Protein AF-A0A2V6Q444-F1 (afdb_monomer_lite)

Radius of gyration: 18.49 Å; chains: 1; bounding box: 39×31×49 Å

Structure (mmCIF, N/CA/C/O backbone):
data_AF-A0A2V6Q444-F1
#
_entry.id   AF-A0A2V6Q444-F1
#
loop_
_atom_site.group_PDB
_atom_site.id
_atom_site.type_symbol
_atom_site.label_atom_id
_atom_site.label_alt_id
_atom_site.label_comp_id
_atom_site.label_asym_id
_atom_site.label_entity_id
_atom_site.label_seq_id
_atom_site.pdbx_PDB_ins_code
_atom_site.Cartn_x
_atom_site.Cartn_y
_atom_site.Cartn_z
_atom_site.occupancy
_atom_site.B_iso_or_equiv
_atom_site.auth_seq_id
_atom_site.auth_comp_id
_atom_site.auth_asym_id
_atom_site.auth_atom_id
_atom_site.pdbx_PDB_model_num
ATOM 1 N N . MET A 1 1 ? 1.568 14.365 -21.406 1.00 41.97 1 MET A N 1
ATOM 2 C CA . MET A 1 1 ? 2.124 15.112 -20.251 1.00 41.97 1 MET A CA 1
ATOM 3 C C . MET A 1 1 ? 1.145 15.261 -19.074 1.00 41.97 1 MET A C 1
ATOM 5 O O . MET A 1 1 ? 1.583 15.685 -18.017 1.00 41.97 1 MET A O 1
ATOM 9 N N . LEU A 1 2 ? -0.144 14.896 -19.209 1.00 38.88 2 LEU A N 1
ATOM 10 C CA . LEU A 1 2 ? -1.132 14.974 -18.117 1.00 38.88 2 LEU A CA 1
ATOM 11 C C . LEU A 1 2 ? -1.050 13.821 -17.091 1.00 38.88 2 LEU A C 1
ATOM 13 O O . LEU A 1 2 ? -1.331 14.041 -15.918 1.00 38.88 2 LEU A O 1
ATOM 17 N N . GLU A 1 3 ? -0.639 12.611 -17.489 1.00 36.16 3 GLU A N 1
ATOM 18 C CA . GLU A 1 3 ? -0.683 11.427 -16.603 1.00 36.16 3 GLU A CA 1
ATOM 19 C C . GLU A 1 3 ? 0.280 11.504 -15.401 1.00 36.16 3 GLU A C 1
ATOM 21 O O . GLU A 1 3 ? -0.059 11.074 -14.300 1.00 36.16 3 GLU A O 1
ATOM 26 N N . ILE A 1 4 ? 1.460 12.111 -15.573 1.00 42.31 4 ILE A N 1
ATOM 27 C CA . ILE A 1 4 ? 2.484 12.203 -14.513 1.00 42.31 4 ILE A CA 1
ATOM 28 C C . ILE A 1 4 ? 2.074 13.213 -13.419 1.00 42.31 4 ILE A C 1
ATOM 30 O O . ILE A 1 4 ? 2.314 12.993 -12.228 1.00 42.31 4 ILE A O 1
ATOM 34 N N . ALA A 1 5 ? 1.408 14.308 -13.801 1.00 41.00 5 ALA A N 1
ATOM 35 C CA . ALA A 1 5 ? 0.983 15.355 -12.869 1.00 41.00 5 ALA A CA 1
ATOM 36 C C . ALA A 1 5 ? -0.196 14.907 -11.987 1.00 41.00 5 ALA A C 1
ATOM 38 O O . ALA A 1 5 ? -0.206 15.183 -10.785 1.00 41.00 5 ALA A O 1
ATOM 39 N N . VAL A 1 6 ? -1.143 14.151 -12.558 1.00 51.69 6 VAL A N 1
ATOM 40 C CA . VAL A 1 6 ? -2.272 13.559 -11.820 1.00 51.69 6 VAL A CA 1
ATOM 41 C C . VAL A 1 6 ? -1.774 12.525 -10.805 1.00 51.69 6 VAL A C 1
ATOM 43 O O . VAL A 1 6 ? -2.191 12.553 -9.648 1.00 51.69 6 VAL A O 1
ATOM 46 N N . SER A 1 7 ? -0.797 11.694 -11.187 1.00 61.38 7 SER A N 1
ATOM 47 C CA . SER A 1 7 ? -0.150 10.730 -10.285 1.00 61.38 7 SER A CA 1
ATOM 48 C C . SER A 1 7 ? 0.551 11.411 -9.098 1.00 61.38 7 SER A C 1
ATOM 50 O O . SER A 1 7 ? 0.373 11.008 -7.945 1.00 61.38 7 SER A O 1
ATOM 52 N N . THR A 1 8 ? 1.271 12.513 -9.342 1.00 65.31 8 THR A N 1
ATOM 53 C CA . THR A 1 8 ? 1.964 13.262 -8.276 1.00 65.31 8 THR A CA 1
ATOM 54 C C . THR A 1 8 ? 0.980 13.944 -7.314 1.00 65.31 8 THR A C 1
ATOM 56 O O . THR A 1 8 ? 1.181 13.916 -6.097 1.00 65.31 8 THR A O 1
ATOM 59 N N . GLY A 1 9 ? -0.101 14.538 -7.835 1.00 74.38 9 GLY A N 1
ATOM 60 C CA . GLY A 1 9 ? -1.139 15.180 -7.022 1.00 74.38 9 GLY A CA 1
ATOM 61 C C . GLY A 1 9 ? -1.905 14.188 -6.145 1.00 74.38 9 GLY A C 1
ATOM 62 O O . GLY A 1 9 ? -2.050 14.414 -4.943 1.00 74.38 9 GLY A O 1
ATOM 63 N N . LEU A 1 10 ? -2.317 13.053 -6.717 1.00 81.38 10 LEU A N 1
ATOM 64 C CA . LEU A 1 10 ? -3.005 11.984 -5.988 1.00 81.38 10 LEU A CA 1
ATOM 65 C C . LEU A 1 10 ? -2.103 11.316 -4.947 1.00 81.38 10 LEU A C 1
ATOM 67 O O . LEU A 1 10 ? -2.558 11.039 -3.840 1.00 81.38 10 LEU A O 1
ATOM 71 N N . THR A 1 11 ? -0.814 11.133 -5.247 1.00 78.81 11 THR A N 1
ATOM 72 C CA . THR A 1 11 ? 0.162 10.613 -4.274 1.00 78.81 11 THR A CA 1
ATOM 73 C C . THR A 1 11 ? 0.262 11.521 -3.050 1.00 78.81 11 THR A C 1
ATOM 75 O O . THR A 1 11 ? 0.179 11.047 -1.917 1.00 78.81 11 THR A O 1
ATOM 78 N N . ARG A 1 12 ? 0.376 12.840 -3.255 1.00 79.31 12 ARG A N 1
ATOM 79 C CA . ARG A 1 12 ? 0.402 13.813 -2.149 1.00 79.31 12 ARG A CA 1
ATOM 80 C C . ARG A 1 12 ? -0.915 13.838 -1.374 1.00 79.31 12 ARG A C 1
ATOM 82 O O . ARG A 1 12 ? -0.896 13.965 -0.152 1.00 79.31 12 ARG A O 1
ATOM 89 N N . ALA A 1 13 ? -2.048 13.713 -2.064 1.00 86.62 13 ALA A N 1
ATOM 90 C CA . ALA A 1 13 ? -3.356 13.633 -1.422 1.00 86.62 13 ALA A CA 1
ATOM 91 C C . ALA A 1 13 ? -3.466 12.391 -0.525 1.00 86.62 13 ALA A C 1
ATOM 93 O O . ALA A 1 13 ? -3.858 12.521 0.631 1.00 86.62 13 ALA A O 1
ATOM 94 N N . ALA A 1 14 ? -3.041 11.216 -0.998 1.00 86.50 14 ALA A N 1
ATOM 95 C CA . ALA A 1 14 ? -3.031 10.010 -0.174 1.00 86.50 14 ALA A CA 1
ATOM 96 C C . ALA A 1 14 ? -2.079 10.110 1.016 1.00 86.50 14 ALA A C 1
ATOM 98 O O . ALA A 1 14 ? -2.474 9.734 2.109 1.00 86.50 14 ALA A O 1
ATOM 99 N N . GLN A 1 15 ? -0.879 10.678 0.855 1.00 83.06 15 GLN A N 1
ATOM 100 C CA . GLN A 1 15 ? 0.026 10.907 1.991 1.00 83.06 15 GLN A CA 1
ATOM 101 C C . GLN A 1 15 ? -0.633 11.764 3.082 1.00 83.06 15 GLN A C 1
ATOM 103 O O . GLN A 1 15 ? -0.564 11.427 4.262 1.00 83.06 15 GLN A O 1
ATOM 108 N N . ARG A 1 16 ? -1.314 12.848 2.690 1.00 91.75 16 ARG A N 1
ATOM 109 C CA . ARG A 1 16 ? -2.037 13.721 3.629 1.00 91.75 16 ARG A CA 1
ATOM 110 C C . ARG A 1 16 ? -3.217 13.014 4.293 1.00 91.75 16 ARG A C 1
ATOM 112 O O . ARG A 1 16 ? -3.422 13.185 5.490 1.00 91.75 16 ARG A O 1
ATOM 119 N N . LEU A 1 17 ? -3.982 12.231 3.534 1.00 92.94 17 LEU A N 1
ATOM 120 C CA . LEU A 1 17 ? -5.113 11.475 4.071 1.00 92.94 17 LEU A CA 1
ATOM 121 C C . LEU A 1 17 ? -4.657 10.346 5.005 1.00 92.94 17 LEU A C 1
ATOM 123 O O . LEU A 1 17 ? -5.290 10.140 6.033 1.00 92.94 17 LEU A O 1
ATOM 127 N N . SER A 1 18 ? -3.547 9.664 4.705 1.00 87.81 18 SER A N 1
ATOM 128 C CA . SER A 1 18 ? -2.949 8.659 5.595 1.00 87.81 18 SER A CA 1
ATOM 129 C C . SER A 1 18 ? -2.486 9.284 6.908 1.00 87.81 18 SER A C 1
ATOM 131 O O . SER A 1 18 ? -2.879 8.809 7.965 1.00 87.81 18 SER A O 1
ATOM 133 N N . ALA A 1 19 ? -1.763 10.408 6.857 1.00 91.12 19 ALA A N 1
ATOM 134 C CA . ALA A 1 19 ? -1.363 11.121 8.071 1.00 91.12 19 ALA A CA 1
ATOM 135 C C . ALA A 1 19 ? -2.573 11.577 8.910 1.00 91.12 19 ALA A C 1
ATOM 137 O O . ALA A 1 19 ? -2.541 11.513 10.137 1.00 91.12 19 ALA A O 1
ATOM 138 N N . ARG A 1 20 ? -3.663 12.008 8.258 1.00 95.38 20 ARG A N 1
ATOM 139 C CA . ARG A 1 20 ? -4.913 12.355 8.949 1.00 95.38 20 ARG A CA 1
ATOM 140 C C . ARG A 1 20 ? -5.572 11.131 9.587 1.00 95.38 20 ARG A C 1
ATOM 142 O O . ARG A 1 20 ? -6.059 11.228 10.706 1.00 95.38 20 ARG A O 1
ATOM 149 N N . MET A 1 21 ? -5.591 9.997 8.892 1.00 94.38 21 MET A N 1
ATOM 150 C CA . MET A 1 21 ? -6.144 8.744 9.407 1.00 94.38 21 MET A CA 1
ATOM 151 C C . MET A 1 21 ? -5.383 8.257 10.647 1.00 94.38 21 MET A C 1
ATOM 153 O O . MET A 1 21 ? -6.029 7.845 11.607 1.00 94.38 21 MET A O 1
ATOM 157 N N . ASP A 1 22 ? -4.051 8.371 10.661 1.00 93.75 22 ASP A N 1
ATOM 158 C CA . ASP A 1 22 ? -3.226 8.031 11.829 1.00 93.75 22 ASP A CA 1
ATOM 159 C C . ASP A 1 22 ? -3.570 8.913 13.038 1.00 93.75 22 ASP A C 1
ATOM 161 O O . ASP A 1 22 ? -3.692 8.425 14.160 1.00 93.75 22 ASP A O 1
ATOM 165 N N . GLU A 1 23 ? -3.764 10.216 12.820 1.00 95.69 23 GLU A N 1
ATOM 166 C CA . GLU A 1 23 ? -4.134 11.155 13.884 1.00 95.69 23 GLU A CA 1
ATOM 167 C C . GLU A 1 23 ? -5.533 10.876 14.448 1.00 95.69 23 GLU A C 1
ATOM 169 O O . GLU A 1 23 ? -5.733 10.839 15.662 1.00 95.69 23 GLU A O 1
ATOM 174 N N . LEU A 1 24 ? -6.506 10.622 13.572 1.00 95.31 24 LEU A N 1
ATOM 175 C CA . LEU A 1 24 ? -7.859 10.252 13.986 1.00 95.31 24 LEU A CA 1
ATOM 176 C C . LEU A 1 24 ? -7.873 8.895 14.705 1.00 95.31 24 LEU A C 1
ATOM 178 O O . LEU A 1 24 ? -8.610 8.740 15.674 1.00 95.31 24 LEU A O 1
ATOM 182 N N . GLY A 1 25 ? -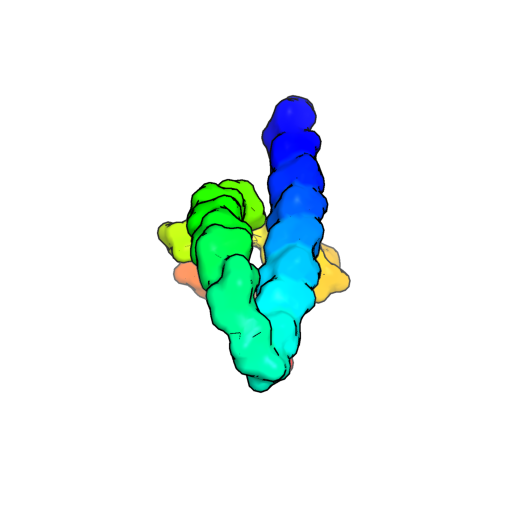7.027 7.947 14.287 1.00 93.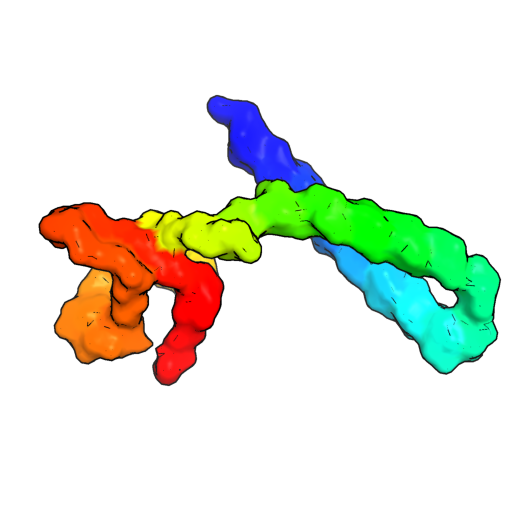94 25 GLY A N 1
ATOM 183 C CA . GLY A 1 25 ? -6.837 6.662 14.962 1.00 93.94 25 GLY A CA 1
ATOM 184 C C . GLY A 1 25 ? -6.366 6.834 16.405 1.00 93.94 25 GLY A C 1
ATOM 185 O O . GLY A 1 25 ? -6.998 6.310 17.314 1.00 93.94 25 GLY A O 1
ATOM 186 N N . LYS A 1 26 ? -5.350 7.674 16.644 1.00 96.00 26 LYS A N 1
ATOM 187 C CA . LYS A 1 26 ? -4.886 7.983 18.010 1.00 96.00 26 LYS A CA 1
ATOM 188 C C . LYS A 1 26 ? -5.983 8.587 18.885 1.00 96.00 26 LYS A C 1
ATOM 190 O O . LYS A 1 26 ? -6.053 8.289 20.073 1.00 96.00 26 LYS A O 1
ATOM 195 N N . ARG A 1 27 ? -6.835 9.446 18.318 1.00 95.75 27 ARG A N 1
ATOM 196 C CA . ARG A 1 27 ? -7.970 10.038 19.046 1.00 95.75 27 ARG A CA 1
ATOM 197 C C . ARG A 1 27 ? -9.037 8.995 19.382 1.00 95.75 27 ARG A C 1
ATOM 199 O O . ARG A 1 27 ? -9.540 9.002 20.502 1.00 95.75 27 ARG A O 1
ATOM 206 N N . LEU A 1 28 ? -9.331 8.078 18.458 1.00 94.75 28 LEU A N 1
ATOM 207 C CA . LEU A 1 28 ? -10.216 6.939 18.718 1.00 94.75 28 LEU A CA 1
ATOM 208 C C . LEU A 1 28 ? -9.653 6.021 19.810 1.00 94.75 28 LEU A C 1
ATOM 210 O O . LEU A 1 28 ? -10.394 5.652 20.718 1.00 94.75 28 LEU A O 1
ATOM 214 N N . ASP A 1 29 ? -8.354 5.717 19.767 1.00 94.31 29 ASP A N 1
ATOM 215 C CA . ASP A 1 29 ? -7.666 4.921 20.794 1.00 94.31 29 ASP A CA 1
ATOM 216 C C . ASP A 1 29 ? -7.693 5.615 22.166 1.00 94.31 29 ASP A C 1
ATOM 218 O O . ASP A 1 29 ? -7.789 4.960 23.203 1.00 94.31 29 ASP A O 1
ATOM 222 N N . ALA A 1 30 ? -7.675 6.951 22.181 1.00 95.56 30 ALA A N 1
ATOM 223 C CA . ALA A 1 30 ? -7.867 7.768 23.378 1.00 95.56 30 ALA A CA 1
ATOM 224 C C . ALA A 1 30 ? -9.340 7.864 23.841 1.00 95.56 30 ALA A C 1
ATOM 226 O O . ALA A 1 30 ? -9.630 8.550 24.822 1.00 95.56 30 ALA A O 1
ATOM 227 N N . GLY A 1 31 ? -10.272 7.187 23.162 1.00 94.19 31 GLY A N 1
ATOM 228 C CA . GLY A 1 31 ? -11.691 7.120 23.522 1.00 94.19 31 GLY A CA 1
ATOM 229 C C . GLY A 1 31 ? -12.556 8.259 22.975 1.00 94.19 31 GLY A C 1
ATOM 230 O O . GLY A 1 31 ? -13.740 8.339 23.310 1.00 94.19 31 GLY A O 1
ATOM 231 N N . ASP A 1 32 ? -12.014 9.133 22.123 1.00 93.94 32 ASP A N 1
ATOM 232 C CA . ASP A 1 32 ? -12.781 10.207 21.495 1.00 93.94 32 ASP A CA 1
ATOM 233 C C . ASP A 1 32 ? -13.655 9.657 20.361 1.00 93.94 32 ASP A C 1
ATOM 235 O O . ASP A 1 32 ? -13.277 9.614 19.194 1.00 93.94 32 ASP A O 1
ATOM 239 N N . THR A 1 33 ? -14.869 9.239 20.702 1.00 92.31 33 THR A N 1
ATOM 240 C CA . THR A 1 33 ? -15.825 8.686 19.732 1.00 92.31 33 THR A CA 1
ATOM 241 C C . THR A 1 33 ? -16.384 9.724 18.753 1.00 92.31 33 THR A C 1
ATOM 243 O O . THR A 1 33 ? -16.996 9.350 17.752 1.00 92.31 33 THR A O 1
ATOM 246 N N . THR A 1 34 ? -16.154 11.022 18.978 1.00 94.88 34 THR A N 1
ATOM 247 C CA . THR A 1 34 ? -16.702 12.083 18.118 1.00 94.88 34 THR A CA 1
ATOM 248 C C . THR A 1 34 ? -16.051 12.114 16.734 1.00 94.88 34 THR A C 1
ATOM 250 O O . THR A 1 34 ? -16.655 12.600 15.777 1.00 94.88 34 THR A O 1
ATOM 253 N N . VAL A 1 35 ? -14.853 11.533 16.590 1.00 96.19 35 VAL A N 1
ATOM 254 C CA . VAL A 1 35 ? -14.114 11.509 15.319 1.00 96.19 35 VAL A CA 1
ATOM 255 C C . VAL A 1 35 ? -14.467 10.340 14.396 1.00 96.19 35 VAL A C 1
ATOM 257 O O . VAL A 1 35 ? -13.939 10.270 13.287 1.00 96.19 35 VAL A O 1
ATOM 260 N N . TRP A 1 36 ? -15.379 9.441 14.784 1.00 92.94 36 TRP A N 1
ATOM 261 C CA . TRP A 1 36 ? -15.745 8.270 13.970 1.00 92.94 36 TRP A CA 1
ATOM 262 C C . TRP A 1 36 ? -16.229 8.624 12.555 1.00 92.94 36 TRP A C 1
ATOM 264 O O . TRP A 1 36 ? -15.823 7.993 11.573 1.00 92.94 36 TRP A O 1
ATOM 274 N N . THR A 1 37 ? -17.067 9.654 12.423 1.00 95.56 37 THR A N 1
ATOM 275 C CA . THR A 1 37 ? -17.572 10.125 11.120 1.00 95.56 37 THR A CA 1
ATOM 276 C C . THR A 1 37 ? -16.444 10.645 10.230 1.00 95.56 37 THR A C 1
ATOM 278 O O . THR A 1 37 ? -16.394 10.379 9.029 1.00 95.56 37 THR A O 1
ATOM 281 N N . GLU A 1 38 ? -15.498 11.369 10.817 1.00 95.19 38 GLU A N 1
ATOM 282 C CA . GLU A 1 38 ? -14.360 11.913 10.086 1.00 95.19 38 GLU A CA 1
ATOM 283 C C . GLU A 1 38 ? -13.359 10.816 9.691 1.00 95.19 38 GLU A C 1
ATOM 285 O O . GLU A 1 38 ? -12.847 10.802 8.566 1.00 95.19 38 GLU A O 1
ATOM 290 N N . TYR A 1 39 ? -13.132 9.855 10.588 1.00 94.81 39 TYR A N 1
ATOM 291 C CA . TYR A 1 39 ? -12.281 8.692 10.359 1.00 94.81 39 TYR A CA 1
ATOM 292 C C . TYR A 1 39 ? -12.802 7.847 9.191 1.00 94.81 39 TYR A C 1
ATOM 294 O O . TYR A 1 39 ? -12.077 7.593 8.229 1.00 94.81 39 TYR A O 1
ATOM 302 N N . SER A 1 40 ? -14.086 7.481 9.226 1.00 95.31 40 SER A N 1
ATOM 303 C CA . SER A 1 40 ? -14.750 6.714 8.162 1.00 95.31 40 SER A CA 1
ATOM 304 C C . SER A 1 40 ? -14.752 7.443 6.814 1.00 95.31 40 SER A C 1
ATOM 306 O O . SER A 1 40 ? -14.457 6.834 5.785 1.00 95.31 40 SER A O 1
ATOM 308 N N . THR A 1 41 ? -14.992 8.757 6.807 1.00 96.94 41 THR A N 1
ATOM 309 C CA . THR A 1 41 ? -14.922 9.575 5.583 1.00 96.94 41 THR A CA 1
ATOM 310 C C . THR A 1 41 ? -13.507 9.590 5.001 1.00 96.94 41 THR A C 1
ATOM 312 O O . THR A 1 41 ? -13.317 9.404 3.797 1.00 96.94 41 THR A O 1
ATOM 315 N N . THR A 1 42 ? -12.494 9.747 5.856 1.00 94.31 42 THR A N 1
ATOM 316 C CA . THR A 1 42 ? -11.080 9.710 5.450 1.00 94.31 42 THR A CA 1
ATOM 317 C C . THR A 1 42 ? -10.701 8.333 4.895 1.00 94.31 42 THR A C 1
ATOM 319 O O . THR A 1 42 ? -10.018 8.241 3.871 1.00 94.31 42 THR A O 1
ATOM 322 N N . ALA A 1 43 ? -11.207 7.258 5.506 1.00 92.56 43 ALA A N 1
ATOM 323 C CA . ALA A 1 43 ? -11.024 5.890 5.030 1.00 92.56 43 ALA A CA 1
ATOM 324 C C . ALA A 1 43 ? -11.649 5.647 3.653 1.00 92.56 43 ALA A C 1
ATOM 326 O O . ALA A 1 43 ? -10.994 5.088 2.771 1.00 92.56 43 ALA A O 1
ATOM 327 N N . ALA A 1 44 ? -12.873 6.127 3.428 1.00 94.25 44 ALA A N 1
ATOM 328 C CA . ALA A 1 44 ? -13.542 6.028 2.134 1.00 94.25 44 ALA A CA 1
ATOM 329 C C . ALA A 1 44 ? -12.795 6.807 1.032 1.00 94.25 44 ALA A C 1
ATOM 331 O O . ALA A 1 44 ? -12.631 6.314 -0.091 1.00 94.25 44 ALA A O 1
ATOM 332 N N . ALA A 1 45 ? -12.278 7.997 1.355 1.00 92.06 45 ALA A N 1
ATOM 333 C CA . ALA A 1 45 ? -11.475 8.790 0.428 1.00 92.06 45 ALA A CA 1
ATOM 334 C C . ALA A 1 45 ? -10.172 8.067 0.038 1.00 92.06 45 ALA A C 1
ATOM 336 O O . ALA A 1 45 ? -9.840 7.976 -1.147 1.00 92.06 45 ALA A O 1
ATOM 337 N N . LEU A 1 46 ? -9.466 7.478 1.011 1.00 88.12 46 LEU A N 1
ATOM 338 C CA . LEU A 1 46 ? -8.277 6.664 0.747 1.00 88.12 46 LEU A CA 1
ATOM 339 C C . LEU A 1 46 ? -8.593 5.435 -0.107 1.00 88.12 46 LEU A C 1
ATOM 341 O O . LEU A 1 46 ? -7.873 5.175 -1.069 1.00 88.12 46 LEU A O 1
ATOM 345 N N . ALA A 1 47 ? -9.681 4.718 0.182 1.00 86.00 47 ALA A N 1
ATOM 346 C CA . ALA A 1 47 ? -10.108 3.556 -0.600 1.00 86.00 47 ALA A CA 1
ATOM 347 C C . ALA A 1 47 ? -10.408 3.908 -2.070 1.00 86.00 47 ALA A C 1
ATOM 349 O O . ALA A 1 47 ? -10.147 3.109 -2.968 1.00 86.00 47 ALA A O 1
ATOM 350 N N . THR A 1 48 ? -10.894 5.124 -2.328 1.00 87.50 48 THR A N 1
ATOM 351 C CA . THR A 1 48 ? -11.174 5.627 -3.683 1.00 87.50 48 THR A CA 1
ATOM 352 C C . THR A 1 48 ? -9.897 5.951 -4.461 1.00 87.50 48 THR A C 1
ATOM 354 O O . THR A 1 48 ? -9.811 5.713 -5.670 1.00 87.50 48 THR A O 1
ATOM 357 N N . ILE A 1 49 ? -8.895 6.501 -3.776 1.00 83.25 49 ILE A N 1
ATOM 358 C CA . ILE A 1 49 ? -7.670 7.010 -4.399 1.00 83.25 49 ILE A CA 1
ATOM 359 C C . ILE A 1 49 ? -6.589 5.917 -4.500 1.00 83.25 49 ILE A C 1
ATOM 361 O O . ILE A 1 49 ? -5.821 5.897 -5.463 1.00 83.25 49 ILE A O 1
ATOM 365 N N . ALA A 1 50 ? -6.541 4.964 -3.564 1.00 74.56 50 ALA A N 1
ATOM 366 C CA . ALA A 1 50 ? -5.531 3.904 -3.527 1.00 74.56 50 ALA A CA 1
ATOM 367 C C . ALA A 1 50 ? -5.380 3.116 -4.852 1.00 74.56 50 ALA A C 1
ATOM 369 O O . ALA A 1 50 ? -4.239 2.923 -5.287 1.00 74.56 50 ALA A O 1
ATOM 370 N N . PRO A 1 51 ? -6.461 2.734 -5.567 1.00 68.81 51 PRO A N 1
ATOM 371 C CA . PRO A 1 51 ? -6.355 2.058 -6.864 1.00 68.81 51 PRO A CA 1
ATOM 372 C C . PRO A 1 51 ? -5.756 2.929 -7.977 1.00 68.81 51 PRO A C 1
ATOM 374 O O . PRO A 1 51 ? -5.236 2.398 -8.955 1.00 68.81 51 PRO A O 1
ATOM 377 N N . GLN A 1 52 ? -5.836 4.256 -7.848 1.00 73.69 52 GLN A N 1
ATOM 378 C CA . GLN A 1 52 ? -5.361 5.215 -8.851 1.00 73.69 52 GLN A CA 1
ATOM 379 C C . GLN A 1 52 ? -3.868 5.524 -8.689 1.00 73.69 52 GLN A C 1
ATOM 381 O O . GLN A 1 52 ? -3.190 5.823 -9.666 1.00 73.69 52 GLN A O 1
ATOM 386 N N . ILE A 1 53 ? -3.343 5.411 -7.464 1.00 67.31 53 ILE A N 1
ATOM 387 C CA . ILE A 1 53 ? -1.910 5.579 -7.169 1.00 67.31 53 ILE A CA 1
ATOM 388 C C . ILE A 1 53 ? -1.150 4.260 -7.358 1.00 67.31 53 ILE A C 1
ATOM 390 O O . ILE A 1 53 ? 0.050 4.254 -7.620 1.00 67.31 53 ILE A O 1
ATOM 394 N N . ARG A 1 54 ? -1.845 3.122 -7.234 1.00 57.50 54 ARG A N 1
ATOM 395 C CA . ARG A 1 54 ? -1.294 1.782 -7.459 1.00 57.50 54 ARG A CA 1
ATOM 396 C C . ARG A 1 54 ? -2.175 0.983 -8.428 1.00 57.50 54 ARG A C 1
ATOM 398 O O . ARG A 1 54 ? -2.924 0.114 -7.978 1.00 57.50 54 ARG A O 1
ATOM 405 N N . PRO A 1 55 ? -2.028 1.177 -9.753 1.00 49.41 55 PRO A N 1
ATOM 406 C CA . PRO A 1 55 ? -2.708 0.347 -10.762 1.00 49.41 55 PRO A CA 1
ATOM 407 C C . PRO A 1 55 ? -2.418 -1.162 -10.598 1.00 49.41 55 PRO A C 1
ATOM 409 O O . PRO A 1 55 ? -3.180 -2.033 -11.007 1.00 49.41 55 PRO A O 1
ATOM 412 N N . GLU A 1 56 ? -1.296 -1.465 -9.956 1.00 50.91 56 GLU A N 1
ATOM 413 C CA . GLU A 1 56 ? -0.684 -2.774 -9.717 1.00 50.91 56 GLU A CA 1
ATOM 414 C C . GLU A 1 56 ? -1.410 -3.601 -8.648 1.00 50.91 56 GLU A C 1
ATOM 416 O O . GLU A 1 56 ? -1.323 -4.828 -8.649 1.00 50.91 56 GLU A O 1
ATOM 421 N N . ALA A 1 57 ? -2.195 -2.952 -7.777 1.00 45.44 57 ALA A N 1
ATOM 422 C CA . ALA A 1 57 ? -3.036 -3.629 -6.786 1.00 45.44 57 ALA A CA 1
ATOM 423 C C . ALA A 1 57 ? -4.189 -4.432 -7.430 1.00 45.44 57 ALA A C 1
ATOM 425 O O . ALA A 1 57 ? -4.829 -5.235 -6.760 1.00 45.44 57 ALA A O 1
ATOM 426 N N . ARG A 1 58 ? -4.425 -4.254 -8.741 1.00 46.81 58 ARG A N 1
ATOM 427 C CA . ARG A 1 58 ? -5.345 -5.064 -9.559 1.00 46.81 58 ARG A CA 1
ATOM 428 C C . ARG A 1 58 ? -4.651 -6.184 -10.352 1.00 46.81 58 ARG A C 1
ATOM 430 O O . ARG A 1 58 ? -5.245 -6.725 -11.278 1.00 46.81 58 ARG A O 1
ATOM 437 N N . GLY A 1 59 ? -3.398 -6.524 -10.036 1.00 55.28 59 GLY A N 1
ATOM 438 C CA . GLY A 1 59 ? -2.648 -7.564 -10.754 1.00 55.28 59 GLY A CA 1
ATOM 439 C C . GLY A 1 59 ? -1.963 -7.083 -12.039 1.00 55.28 59 GLY A C 1
ATOM 440 O O . GLY A 1 59 ? -1.516 -7.903 -12.842 1.00 55.28 59 GLY A O 1
ATOM 441 N N . ALA A 1 60 ? -1.853 -5.766 -12.247 1.00 64.31 60 ALA A N 1
ATOM 442 C CA . ALA A 1 60 ? -1.067 -5.221 -13.349 1.00 64.31 60 ALA A CA 1
ATOM 443 C C . ALA A 1 60 ? 0.430 -5.444 -13.088 1.00 64.31 60 ALA A C 1
ATOM 445 O O . ALA A 1 60 ? 0.962 -5.050 -12.051 1.00 64.31 60 ALA A O 1
ATOM 446 N N . LEU A 1 61 ? 1.104 -6.096 -14.036 1.00 79.62 61 LEU A N 1
ATOM 447 C CA . LEU A 1 61 ? 2.521 -6.415 -13.921 1.00 79.62 61 LEU A CA 1
ATOM 448 C C . LEU A 1 61 ? 3.392 -5.217 -14.306 1.00 79.62 61 LEU A C 1
ATOM 450 O O . LEU A 1 61 ? 3.183 -4.586 -15.344 1.00 79.62 61 LEU A O 1
ATOM 454 N N . LEU A 1 62 ? 4.429 -4.973 -13.514 1.00 82.00 62 LEU A N 1
ATOM 455 C CA . LEU A 1 62 ? 5.394 -3.908 -13.734 1.00 82.00 62 LEU A CA 1
ATOM 456 C C . LEU A 1 62 ? 6.291 -4.177 -14.937 1.00 82.00 62 LEU A C 1
ATOM 458 O O . LEU A 1 62 ? 6.668 -5.313 -15.225 1.00 82.00 62 LEU A O 1
ATOM 462 N N . THR A 1 63 ? 6.707 -3.112 -15.615 1.00 86.56 63 THR A N 1
ATOM 463 C CA . THR A 1 63 ? 7.855 -3.149 -16.528 1.00 86.56 63 THR A CA 1
ATOM 464 C C . THR A 1 63 ? 9.173 -3.169 -15.746 1.00 86.56 63 THR A C 1
ATOM 466 O O . THR A 1 63 ? 9.223 -2.833 -14.564 1.00 86.56 63 THR A O 1
ATOM 469 N N . THR A 1 64 ? 10.276 -3.523 -16.412 1.00 88.12 64 THR A N 1
ATOM 470 C CA . THR A 1 64 ? 11.623 -3.475 -15.813 1.00 88.12 64 THR A CA 1
ATOM 471 C C . THR A 1 64 ? 11.995 -2.081 -15.309 1.00 88.12 64 THR A C 1
ATOM 473 O O . THR A 1 64 ? 12.640 -1.980 -14.275 1.00 88.12 64 THR A O 1
ATOM 476 N N . GLY A 1 65 ? 11.585 -1.013 -16.003 1.00 85.06 65 GLY A N 1
ATOM 477 C CA . GLY A 1 65 ? 11.844 0.357 -15.552 1.00 85.06 65 GLY A CA 1
ATOM 478 C C . GLY A 1 65 ? 11.117 0.678 -14.248 1.00 85.06 65 GLY A C 1
ATOM 479 O O . GLY A 1 65 ? 11.740 1.136 -13.299 1.00 85.06 65 GLY A O 1
ATOM 480 N N . GLN A 1 66 ? 9.830 0.339 -14.177 1.00 83.62 66 GLN A N 1
ATOM 481 C CA . GLN A 1 66 ? 8.992 0.628 -13.011 1.00 83.62 66 GLN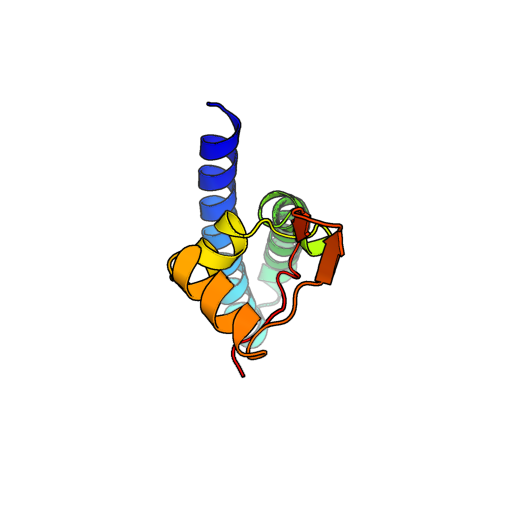 A CA 1
ATOM 482 C C . GLN A 1 66 ? 9.416 -0.160 -11.764 1.00 83.62 66 GLN A C 1
ATOM 484 O O . GLN A 1 66 ? 9.499 0.406 -10.678 1.00 83.62 66 GLN A O 1
ATOM 489 N N . LEU A 1 67 ? 9.736 -1.456 -11.898 1.00 87.62 67 LEU A N 1
ATOM 490 C CA . LEU A 1 67 ? 10.244 -2.217 -10.752 1.00 87.62 67 LEU A CA 1
ATOM 491 C C . LEU A 1 67 ? 11.626 -1.708 -10.309 1.00 87.62 67 LEU A C 1
ATOM 493 O O . LEU A 1 67 ? 11.900 -1.644 -9.114 1.00 87.62 67 LEU A O 1
ATOM 497 N N . ALA A 1 68 ? 12.494 -1.329 -11.250 1.00 87.69 68 ALA A N 1
ATOM 498 C CA . ALA A 1 68 ? 13.816 -0.803 -10.924 1.00 87.69 68 ALA A CA 1
ATOM 499 C C . ALA A 1 68 ? 13.732 0.522 -10.147 1.00 87.69 68 ALA A C 1
ATOM 501 O O . ALA A 1 68 ? 14.408 0.665 -9.130 1.00 87.69 68 ALA A O 1
ATOM 502 N N . GLU A 1 69 ? 12.854 1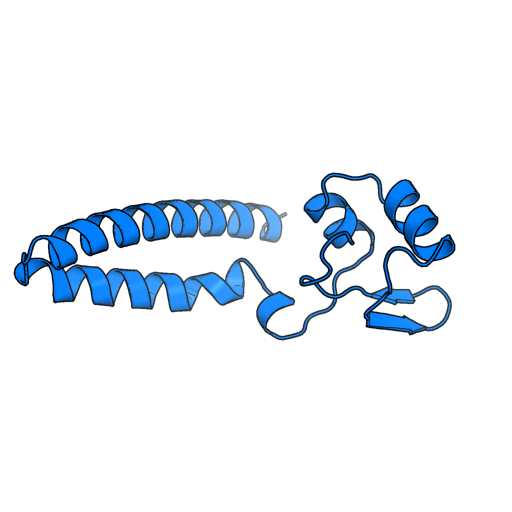.437 -10.569 1.00 84.69 69 GLU A N 1
ATOM 503 C CA . GLU A 1 69 ? 12.568 2.690 -9.860 1.00 84.69 69 GLU A CA 1
ATOM 504 C C . GLU A 1 69 ? 12.085 2.426 -8.430 1.00 84.69 69 GLU A C 1
ATOM 506 O O . GLU A 1 69 ? 12.622 2.983 -7.475 1.00 84.69 69 GLU A O 1
ATOM 511 N N . ARG A 1 70 ? 11.145 1.491 -8.266 1.00 80.06 70 ARG A N 1
ATOM 512 C CA . ARG A 1 70 ? 10.616 1.109 -6.952 1.00 80.06 70 ARG A CA 1
ATOM 513 C C . ARG A 1 70 ? 11.679 0.537 -6.015 1.00 80.06 70 ARG A C 1
ATOM 515 O O . ARG A 1 70 ? 11.656 0.811 -4.820 1.00 80.06 70 ARG A O 1
ATOM 522 N N . LEU A 1 71 ? 12.583 -0.281 -6.545 1.00 82.50 71 LEU A N 1
ATOM 523 C CA . LEU A 1 71 ? 13.681 -0.872 -5.782 1.00 82.50 71 LEU A CA 1
ATOM 524 C C . LEU A 1 71 ? 14.873 0.089 -5.618 1.00 82.50 71 LEU A C 1
ATOM 526 O O . LEU A 1 71 ? 15.880 -0.313 -5.041 1.00 82.50 71 LEU A O 1
ATOM 530 N N . ALA A 1 72 ? 14.773 1.324 -6.129 1.00 86.44 72 ALA A N 1
ATOM 531 C CA . ALA A 1 72 ? 15.843 2.319 -6.160 1.00 86.44 72 ALA A CA 1
ATOM 532 C C . ALA A 1 72 ? 17.152 1.788 -6.787 1.00 86.44 72 ALA A C 1
ATOM 534 O O . ALA A 1 72 ? 18.255 2.077 -6.324 1.00 86.44 72 ALA A O 1
ATOM 535 N N . ILE A 1 73 ? 17.039 0.996 -7.861 1.00 89.50 73 ILE A N 1
ATOM 536 C CA . ILE A 1 73 ? 18.174 0.434 -8.607 1.00 89.50 73 ILE A CA 1
ATOM 537 C C . ILE A 1 73 ? 18.085 0.760 -10.098 1.00 89.50 73 ILE A C 1
ATOM 539 O O . ILE A 1 73 ? 17.037 1.109 -10.628 1.00 89.50 73 ILE A O 1
ATOM 543 N N . SER A 1 74 ? 19.193 0.584 -10.822 1.00 92.75 74 SER A N 1
ATOM 544 C CA . SER A 1 74 ? 19.160 0.691 -12.284 1.00 92.75 74 SER A CA 1
ATOM 545 C C . SER A 1 74 ? 18.442 -0.514 -12.926 1.00 92.75 74 SER A C 1
ATOM 547 O O . SER A 1 74 ? 18.589 -1.644 -12.440 1.00 92.75 74 SER A O 1
ATOM 549 N N . PRO A 1 75 ? 17.765 -0.346 -14.081 1.00 92.94 75 PRO A N 1
ATOM 550 C CA . PRO A 1 75 ? 17.193 -1.465 -14.839 1.00 92.94 75 PRO A CA 1
ATOM 551 C C . PRO A 1 75 ? 18.228 -2.540 -15.205 1.00 92.94 75 PRO A C 1
ATOM 553 O O . PRO A 1 75 ? 17.934 -3.735 -15.200 1.00 92.94 75 PRO A O 1
ATOM 556 N N . LYS A 1 76 ? 19.475 -2.128 -15.469 1.00 95.44 76 LYS A N 1
ATOM 557 C CA . LYS A 1 76 ? 20.599 -3.040 -15.729 1.00 95.44 76 LYS A CA 1
ATOM 558 C C . LYS A 1 76 ? 20.914 -3.901 -14.504 1.00 95.44 76 LYS A C 1
ATOM 560 O O . LYS A 1 76 ? 21.164 -5.096 -14.650 1.00 95.44 76 LYS A O 1
ATOM 565 N N . THR A 1 77 ? 20.892 -3.311 -13.310 1.00 93.12 77 THR A N 1
ATOM 566 C CA . THR A 1 77 ? 21.077 -4.031 -12.043 1.00 93.12 77 THR A CA 1
ATOM 567 C C . THR A 1 77 ? 19.954 -5.041 -11.837 1.00 93.12 77 THR A C 1
ATOM 569 O O . THR A 1 77 ? 20.244 -6.204 -11.572 1.00 93.12 77 THR A O 1
ATOM 572 N N . LEU A 1 78 ? 18.698 -4.642 -12.050 1.00 92.19 78 LEU A N 1
ATOM 573 C CA . LEU A 1 78 ? 17.540 -5.535 -11.946 1.00 92.19 78 LEU A CA 1
ATOM 574 C C . LEU A 1 78 ? 17.667 -6.760 -12.873 1.00 92.19 78 LEU A C 1
ATOM 576 O 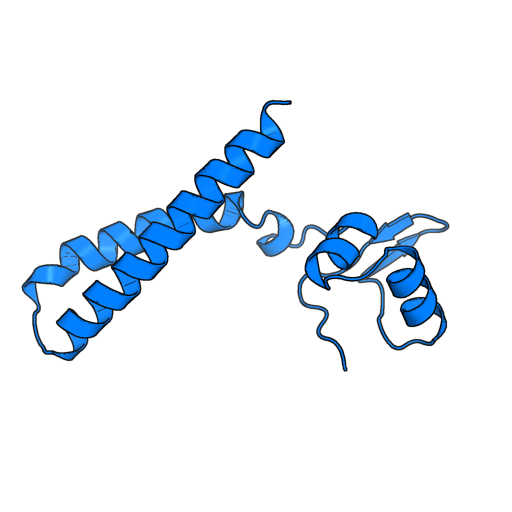O . LEU A 1 78 ? 17.506 -7.898 -12.435 1.00 92.19 78 LEU A O 1
ATOM 580 N N . LEU A 1 79 ? 18.038 -6.552 -14.140 1.00 93.19 79 LEU A N 1
ATOM 581 C CA . LEU A 1 79 ? 18.232 -7.647 -15.099 1.00 93.19 79 LEU A CA 1
ATOM 582 C C . LEU A 1 79 ? 19.404 -8.569 -14.732 1.00 93.19 79 LEU A C 1
ATOM 584 O O . LEU A 1 79 ? 19.305 -9.781 -14.925 1.00 93.19 79 LEU A O 1
ATOM 588 N N . LYS A 1 80 ? 20.495 -8.026 -14.176 1.00 93.88 80 LYS A N 1
ATOM 589 C CA . LYS A 1 80 ? 21.608 -8.838 -13.657 1.00 93.88 80 LYS A CA 1
ATOM 590 C C . LYS A 1 80 ? 21.171 -9.714 -12.485 1.00 93.88 80 LYS A C 1
ATOM 592 O O . LYS A 1 80 ? 21.518 -10.889 -12.459 1.00 93.88 80 LYS A O 1
ATOM 597 N N . ARG A 1 81 ? 20.393 -9.167 -11.549 1.00 90.25 81 ARG A N 1
ATOM 598 C CA . ARG A 1 81 ? 19.857 -9.924 -10.405 1.00 90.25 81 ARG A CA 1
ATOM 599 C C . ARG A 1 81 ? 18.908 -11.032 -10.855 1.00 90.25 81 ARG A C 1
ATOM 601 O O . ARG A 1 81 ? 19.014 -12.158 -10.384 1.00 90.25 81 ARG A O 1
ATOM 608 N N . LYS A 1 82 ? 18.077 -10.766 -11.869 1.00 92.62 82 LYS A N 1
ATOM 609 C CA . LYS A 1 82 ? 17.278 -11.809 -12.531 1.00 92.62 82 LYS A CA 1
ATOM 610 C C . LYS A 1 82 ? 18.143 -12.906 -13.138 1.00 92.62 82 LYS A C 1
ATOM 612 O O . LYS A 1 82 ? 17.815 -14.077 -12.995 1.00 92.62 82 LYS A O 1
ATOM 617 N N . ALA A 1 83 ? 19.228 -12.550 -13.826 1.00 90.81 83 ALA A N 1
ATOM 618 C CA . ALA A 1 83 ? 20.139 -13.537 -14.406 1.00 90.81 83 ALA A CA 1
ATOM 619 C C . ALA A 1 83 ? 20.815 -14.417 -13.337 1.00 90.81 83 ALA A C 1
ATOM 621 O O . ALA A 1 83 ? 21.144 -15.562 -13.620 1.00 90.81 83 ALA A O 1
ATOM 622 N N . ARG A 1 84 ? 20.976 -13.900 -12.112 1.00 90.88 84 ARG A N 1
ATOM 623 C CA . ARG A 1 84 ? 21.479 -14.636 -10.941 1.00 90.88 84 ARG A CA 1
ATOM 624 C C . ARG A 1 84 ? 20.402 -15.418 -10.181 1.00 90.88 84 ARG A C 1
ATOM 626 O O . ARG A 1 84 ? 20.734 -16.151 -9.261 1.00 90.88 84 ARG A O 1
ATOM 633 N N . GLY A 1 85 ? 19.129 -15.269 -10.548 1.00 88.19 85 GLY A N 1
ATOM 634 C CA . GLY A 1 85 ? 18.009 -15.948 -9.892 1.00 88.19 85 GLY A CA 1
ATOM 635 C C . GLY A 1 85 ? 17.547 -15.319 -8.573 1.00 88.19 85 GLY A C 1
ATOM 636 O O . GLY A 1 85 ? 16.666 -15.882 -7.931 1.00 88.19 85 GLY A O 1
ATOM 637 N N . GLU A 1 86 ? 18.087 -14.156 -8.199 1.00 86.38 86 GLU A N 1
ATOM 638 C CA . GLU A 1 86 ? 17.746 -13.424 -6.965 1.00 86.38 86 GLU A CA 1
ATOM 639 C C . GLU A 1 86 ? 16.328 -12.825 -7.009 1.00 86.38 86 GLU A C 1
ATOM 641 O O . GLU A 1 86 ? 15.730 -12.540 -5.978 1.00 86.38 86 GLU A O 1
ATOM 646 N N . ILE A 1 87 ? 15.794 -12.609 -8.213 1.00 86.06 87 ILE A N 1
ATOM 647 C CA . ILE A 1 87 ? 14.476 -12.018 -8.454 1.00 86.06 87 ILE A CA 1
ATOM 648 C C . ILE A 1 87 ? 13.840 -12.660 -9.690 1.00 86.06 87 ILE A C 1
ATOM 650 O O . ILE A 1 87 ? 14.544 -12.958 -10.666 1.00 86.06 87 ILE A O 1
ATOM 654 N N . ARG A 1 88 ? 12.529 -12.926 -9.664 1.00 85.44 88 ARG A N 1
ATOM 655 C CA . ARG A 1 88 ? 11.856 -13.757 -10.670 1.00 85.44 88 ARG A CA 1
ATOM 656 C C . ARG A 1 88 ? 10.709 -12.999 -11.335 1.00 85.44 88 ARG A C 1
ATOM 658 O O . ARG A 1 88 ? 9.716 -12.667 -10.699 1.00 85.44 88 ARG A O 1
ATOM 665 N N . PRO A 1 89 ? 10.751 -12.807 -12.663 1.00 88.50 89 PRO A N 1
ATOM 666 C CA . PRO A 1 89 ? 9.648 -12.145 -13.334 1.00 88.50 89 PRO A CA 1
ATOM 667 C C . PRO A 1 89 ? 8.356 -12.948 -13.174 1.00 88.50 89 PRO A C 1
ATOM 669 O O . PRO A 1 89 ? 8.341 -14.174 -13.273 1.00 88.50 89 PRO A O 1
ATOM 672 N N . ALA A 1 90 ? 7.256 -12.226 -13.006 1.00 84.75 90 ALA A N 1
ATOM 673 C CA . ALA A 1 90 ? 5.914 -12.788 -12.984 1.00 84.75 90 ALA A CA 1
ATOM 674 C C . ALA A 1 90 ? 5.529 -13.406 -14.333 1.00 84.75 90 ALA A C 1
ATOM 676 O O . ALA A 1 90 ? 4.779 -14.376 -14.397 1.00 84.75 90 ALA A O 1
ATOM 677 N N . LEU A 1 91 ? 6.010 -12.794 -15.416 1.00 80.56 91 LEU A N 1
ATOM 678 C CA . LEU A 1 91 ? 5.762 -13.213 -16.784 1.00 80.56 91 LEU A CA 1
ATOM 679 C C . LEU A 1 91 ? 6.986 -12.878 -17.638 1.00 80.56 91 LEU A C 1
ATOM 681 O O . LEU A 1 91 ? 7.472 -11.744 -17.654 1.00 80.56 91 LEU A O 1
ATOM 685 N N . GLN A 1 92 ? 7.446 -13.868 -18.399 1.00 88.62 92 GLN A N 1
ATOM 686 C CA . GLN A 1 92 ? 8.456 -13.686 -19.430 1.00 88.62 92 GLN A CA 1
ATOM 687 C C . GLN A 1 92 ? 7.979 -14.345 -20.729 1.00 88.62 92 GLN A C 1
ATOM 689 O O . GLN A 1 92 ? 7.750 -15.550 -20.771 1.00 88.62 92 GLN A O 1
ATOM 694 N N . ARG A 1 93 ? 7.832 -13.552 -21.795 1.00 82.44 93 ARG A N 1
ATOM 695 C CA . ARG A 1 93 ? 7.522 -14.032 -23.153 1.00 82.44 93 ARG A CA 1
ATOM 696 C C . ARG A 1 93 ? 8.537 -13.447 -24.129 1.00 82.44 93 ARG A C 1
ATOM 698 O O . ARG A 1 93 ? 8.467 -12.271 -24.482 1.00 82.44 93 ARG A O 1
ATOM 705 N N . GLY A 1 94 ? 9.522 -14.251 -24.525 1.00 86.00 94 GLY A N 1
ATOM 706 C CA . GLY A 1 94 ? 10.655 -13.778 -25.324 1.00 86.00 94 GLY A CA 1
ATOM 707 C C . GLY A 1 94 ? 11.399 -12.637 -24.619 1.00 86.00 94 GLY A C 1
ATOM 708 O O . GLY A 1 94 ? 11.915 -12.818 -23.515 1.00 86.00 94 GLY A O 1
ATOM 709 N N . ARG A 1 95 ? 11.424 -11.453 -25.249 1.00 83.38 95 ARG A N 1
ATOM 710 C CA . ARG A 1 95 ? 12.023 -10.222 -24.693 1.00 83.38 95 ARG A CA 1
ATOM 711 C C . ARG A 1 95 ? 11.100 -9.460 -23.734 1.00 83.38 95 ARG A C 1
ATOM 713 O O . ARG A 1 95 ? 11.566 -8.560 -23.039 1.00 83.38 95 ARG A O 1
ATOM 720 N N . LEU A 1 96 ? 9.808 -9.788 -23.692 1.00 81.75 96 LEU A N 1
ATOM 721 C CA . LEU A 1 96 ? 8.857 -9.134 -22.801 1.00 81.75 96 LEU A CA 1
ATOM 722 C C . LEU A 1 96 ? 9.031 -9.673 -21.382 1.00 81.75 96 LEU A C 1
ATOM 724 O O . LEU A 1 96 ? 8.785 -10.854 -21.139 1.00 81.75 96 LEU A O 1
ATOM 728 N N . ILE A 1 97 ? 9.419 -8.796 -20.457 1.00 88.38 97 ILE A N 1
ATOM 729 C CA . ILE A 1 97 ? 9.531 -9.106 -19.030 1.00 88.38 97 ILE A CA 1
ATOM 730 C C . ILE A 1 97 ? 8.534 -8.248 -18.256 1.00 88.38 97 ILE A C 1
ATOM 732 O O . ILE A 1 97 ? 8.371 -7.047 -18.515 1.00 88.38 97 ILE A O 1
ATOM 736 N N . ARG A 1 98 ? 7.843 -8.901 -17.328 1.00 88.00 98 ARG A N 1
ATOM 737 C CA . ARG A 1 98 ? 6.807 -8.322 -16.492 1.00 88.00 98 ARG A CA 1
ATOM 738 C C . ARG A 1 98 ? 6.952 -8.845 -15.067 1.00 88.00 98 ARG A C 1
ATOM 740 O O . ARG A 1 98 ? 7.131 -10.046 -14.866 1.00 88.00 98 ARG A O 1
ATOM 747 N N . TRP A 1 99 ? 6.899 -7.944 -14.098 1.00 86.50 99 TRP A N 1
ATOM 748 C CA . TRP A 1 99 ? 7.242 -8.222 -12.704 1.00 86.50 99 TRP A CA 1
ATOM 749 C C . TRP A 1 99 ? 6.046 -8.030 -11.789 1.00 86.50 99 TRP A C 1
ATOM 751 O O . TRP A 1 99 ? 5.130 -7.277 -12.118 1.00 86.50 99 TRP A O 1
ATOM 761 N N . ARG A 1 100 ? 6.048 -8.696 -10.636 1.00 80.94 100 ARG A N 1
ATOM 762 C CA . ARG A 1 100 ? 5.053 -8.401 -9.611 1.00 80.94 100 ARG A CA 1
ATOM 763 C C . ARG A 1 100 ? 5.548 -7.246 -8.742 1.00 80.94 100 ARG A C 1
ATOM 765 O O . ARG A 1 100 ? 6.741 -7.130 -8.480 1.00 80.94 100 ARG A O 1
ATOM 772 N N . GLY A 1 101 ? 4.632 -6.393 -8.293 1.00 68.75 101 GLY A N 1
ATOM 773 C CA . GLY A 1 101 ? 4.956 -5.283 -7.390 1.00 68.75 101 GLY A CA 1
ATOM 774 C C . GLY A 1 101 ? 5.204 -5.707 -5.934 1.00 68.75 101 GLY A C 1
ATOM 775 O O . GLY A 1 101 ? 5.568 -4.863 -5.114 1.00 68.75 101 GLY A O 1
ATOM 776 N N . ASP A 1 102 ? 4.983 -6.981 -5.597 1.00 66.88 102 ASP A N 1
ATOM 777 C CA . ASP A 1 102 ? 5.212 -7.580 -4.277 1.00 66.88 102 ASP A CA 1
ATOM 778 C C . ASP A 1 102 ? 6.568 -8.291 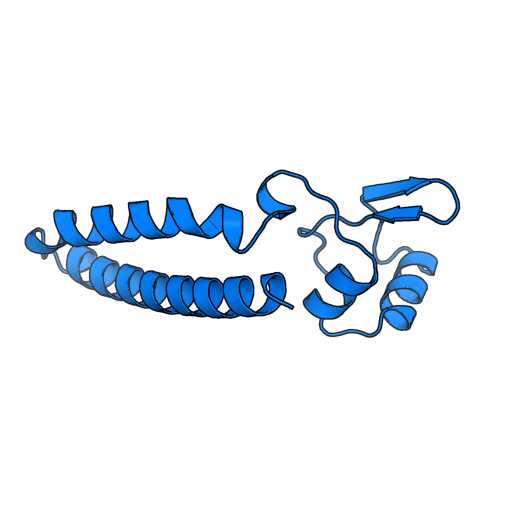-4.156 1.00 66.88 102 ASP A C 1
ATOM 780 O O . ASP A 1 102 ? 6.878 -8.790 -3.075 1.00 66.88 102 ASP A O 1
ATOM 784 N N . GLU A 1 103 ? 7.395 -8.306 -5.210 1.00 62.50 103 GLU A N 1
ATOM 785 C CA . GLU A 1 103 ? 8.743 -8.862 -5.112 1.00 62.50 103 GLU A CA 1
ATOM 786 C C . GLU A 1 103 ? 9.551 -8.097 -4.059 1.00 62.50 103 GLU A C 1
ATOM 788 O O . GLU A 1 103 ? 9.871 -6.913 -4.200 1.00 62.50 103 GLU A O 1
ATOM 793 N N . ARG A 1 104 ? 9.852 -8.798 -2.967 1.00 54.16 104 ARG A N 1
ATOM 794 C CA . ARG A 1 104 ? 10.757 -8.343 -1.918 1.00 54.16 104 ARG A CA 1
ATOM 795 C C . ARG A 1 104 ? 12.139 -8.905 -2.209 1.00 54.16 104 ARG A C 1
ATOM 797 O O . ARG A 1 104 ? 12.263 -10.025 -2.699 1.00 54.16 104 ARG A O 1
ATOM 804 N N . MET A 1 105 ? 13.165 -8.109 -1.922 1.00 47.88 105 MET A N 1
ATOM 805 C CA . MET A 1 105 ? 14.540 -8.600 -1.933 1.00 47.88 105 MET A CA 1
ATOM 806 C C . MET A 1 105 ? 14.634 -9.726 -0.896 1.00 47.88 105 MET A C 1
ATOM 808 O O . MET A 1 105 ? 14.212 -9.522 0.244 1.00 47.88 105 MET A O 1
ATOM 812 N N . ALA A 1 106 ? 15.090 -10.901 -1.329 1.00 48.44 106 ALA A N 1
ATOM 813 C CA . ALA A 1 106 ? 15.524 -11.957 -0.421 1.00 48.44 106 ALA A CA 1
ATOM 814 C C . ALA A 1 106 ? 16.832 -11.550 0.268 1.00 48.44 106 ALA A C 1
ATOM 816 O O . ALA A 1 106 ? 17.629 -10.826 -0.380 1.00 48.44 106 ALA A O 1
#

Secondary structure (DSSP, 8-state):
-HHHHHHHHHHHHHHHHHHHHHHHHHHHHTT-GGGHHHHHHHHHHHHHHHHHH-GGGGTPPBPHHHHHHHTTS-HHHHHHHHHTTSS--SEEETTEEEB-TT----

Sequence (106 aa):
MLEIAVSTGLTRAAQRLSARMDELGKRLDAGDTTVWTEYSTTAAALATIAPQIRPEARGALLTTGQLAERLAISPKTLLKRKARGEIRPALQRGRLIRWRGDERMA

pLDDT: mean 81.2, std 16.09, range [36.16, 96.94]

Foldseek 3Di:
DPLVVVLVVLVVVLVVLVVVLVVLVVCVVVVNPVCVVVNVVSVVVNVVSVCVNCVLVVVFWDFLCVLCVVVVHDSVVVVVCVVVVQADFPDDDPPGTTHHPPDDGD